Protein AF-A0A7Y7BEI2-F1 (afdb_monomer_lite)

Secondary structure (DSSP, 8-state):
-PPPPHHHHHHHTTB-HHHHHHH-HHHHHHHHHHHHHS-HHHHHHHTHHHHHHHHHHSB--SS---------------PPP---

pLDDT: mean 82.15, std 14.3, range [47.09, 94.31]

Foldseek 3Di:
DDADQPCVLCVVLQFHPVVCCVPPVVVSVVLNVVPVVDPSVVSCVVCVVVSVVRCVVGGNDPDDDDPPDPDPDDDDDDDDDDDD

Structure (mmCIF, N/CA/C/O backbone):
data_AF-A0A7Y7BEI2-F1
#
_entry.id   AF-A0A7Y7BEI2-F1
#
loop_
_atom_site.group_PDB
_atom_site.id
_atom_site.type_symbol
_atom_site.label_atom_id
_atom_site.label_alt_id
_atom_site.label_comp_id
_atom_site.label_asym_id
_atom_site.label_entity_id
_atom_site.label_seq_id
_atom_site.pdbx_PDB_ins_code
_atom_site.Cartn_x
_atom_site.Cartn_y
_atom_site.Cartn_z
_atom_site.occupancy
_atom_site.B_iso_or_equiv
_atom_site.auth_seq_id
_atom_site.auth_comp_id
_atom_site.auth_asym_id
_atom_site.auth_atom_id
_atom_site.pdbx_PDB_model_num
ATOM 1 N N . MET A 1 1 ? 6.707 -7.095 -20.056 1.00 53.09 1 MET A N 1
ATOM 2 C CA . MET A 1 1 ? 5.761 -7.612 -19.047 1.00 53.09 1 MET A CA 1
ATOM 3 C C . MET A 1 1 ? 4.926 -6.438 -18.593 1.00 53.09 1 MET A C 1
ATOM 5 O O . MET A 1 1 ? 5.509 -5.452 -18.166 1.00 53.09 1 MET A O 1
ATOM 9 N N . GLU A 1 2 ? 3.609 -6.500 -18.741 1.00 74.62 2 GLU A N 1
ATOM 10 C CA . GLU A 1 2 ? 2.729 -5.478 -18.172 1.00 74.62 2 GLU A CA 1
ATOM 11 C C . GLU A 1 2 ? 2.655 -5.701 -16.660 1.00 74.62 2 GLU A C 1
ATOM 13 O O . GLU A 1 2 ? 2.341 -6.799 -16.192 1.00 74.62 2 GLU A O 1
ATOM 18 N N . HIS A 1 3 ? 3.036 -4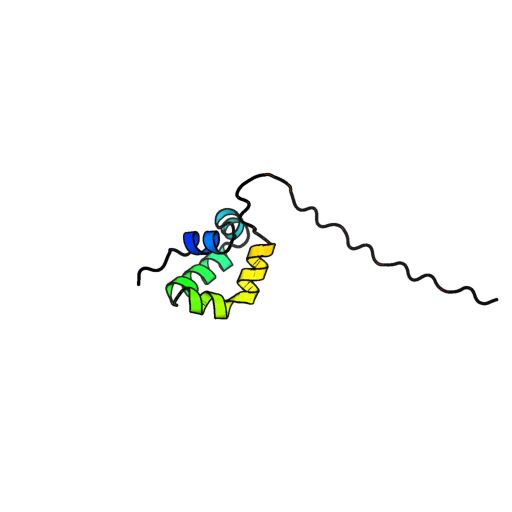.690 -15.885 1.00 75.88 3 HIS A N 1
ATOM 19 C CA . HIS A 1 3 ? 2.930 -4.736 -14.433 1.00 75.88 3 HIS A CA 1
ATOM 20 C C . HIS A 1 3 ? 1.592 -4.137 -14.004 1.00 75.88 3 HIS A C 1
ATOM 22 O O . HIS A 1 3 ? 1.176 -3.128 -14.569 1.00 75.88 3 HIS A O 1
ATOM 28 N N . PRO A 1 4 ? 0.907 -4.738 -13.015 1.00 84.25 4 PRO A N 1
ATOM 29 C CA . PRO A 1 4 ? -0.323 -4.169 -12.498 1.00 84.25 4 PRO A CA 1
ATOM 30 C C . PRO A 1 4 ? -0.024 -2.832 -11.823 1.00 84.25 4 PRO A C 1
ATOM 32 O O . PRO A 1 4 ? 0.960 -2.711 -11.091 1.00 84.25 4 PRO A O 1
ATOM 35 N N . ASP A 1 5 ? -0.915 -1.862 -12.008 1.00 90.06 5 ASP A N 1
ATOM 36 C CA . ASP A 1 5 ? -0.840 -0.573 -11.323 1.00 90.06 5 ASP A CA 1
ATOM 37 C C . ASP A 1 5 ? -0.699 -0.737 -9.806 1.00 90.06 5 ASP A C 1
ATOM 39 O O . ASP A 1 5 ? -1.264 -1.657 -9.205 1.00 90.06 5 ASP A O 1
ATOM 43 N N . PHE A 1 6 ? -0.041 0.224 -9.152 1.00 90.56 6 PHE A N 1
ATOM 44 C CA . PHE A 1 6 ? 0.186 0.200 -7.703 1.00 90.56 6 PHE A CA 1
ATOM 45 C C . PHE A 1 6 ? -1.101 -0.033 -6.889 1.00 90.56 6 PHE A C 1
ATOM 47 O O . PHE A 1 6 ? -1.113 -0.820 -5.943 1.00 90.56 6 PHE A O 1
ATOM 54 N N . LYS A 1 7 ? -2.225 0.583 -7.285 1.00 91.56 7 LYS A N 1
ATOM 55 C CA . LYS A 1 7 ? -3.531 0.389 -6.623 1.00 91.56 7 LYS A CA 1
ATOM 56 C C . LYS A 1 7 ? -4.039 -1.049 -6.752 1.00 91.56 7 LYS A C 1
ATOM 58 O O . LYS A 1 7 ? -4.585 -1.594 -5.794 1.00 91.56 7 LYS A O 1
ATOM 63 N N . THR A 1 8 ? -3.864 -1.655 -7.921 1.00 90.62 8 THR A N 1
ATOM 64 C CA . THR A 1 8 ? -4.238 -3.048 -8.190 1.00 90.62 8 THR A CA 1
ATOM 65 C C . THR A 1 8 ? -3.330 -3.995 -7.412 1.00 90.62 8 THR A C 1
ATOM 67 O O . THR A 1 8 ? -3.810 -4.922 -6.762 1.00 90.62 8 THR A O 1
ATOM 70 N N . TRP A 1 9 ? -2.029 -3.706 -7.376 1.00 92.81 9 TRP A N 1
ATOM 71 C CA . TRP A 1 9 ? -1.062 -4.452 -6.580 1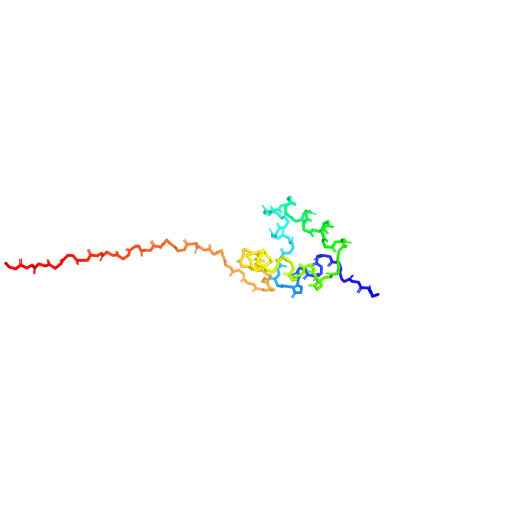.00 92.81 9 TRP A CA 1
ATOM 72 C C . TRP A 1 9 ? -1.365 -4.396 -5.071 1.00 92.81 9 TRP A C 1
ATOM 74 O O . TRP A 1 9 ? -1.300 -5.428 -4.401 1.00 92.81 9 TRP A O 1
ATOM 84 N N . LE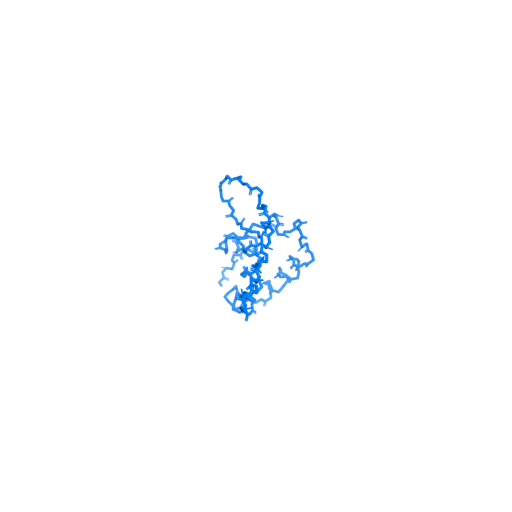U A 1 10 ? -1.779 -3.244 -4.531 1.00 92.00 10 LEU A N 1
ATOM 85 C CA . LEU A 1 10 ? -2.187 -3.121 -3.123 1.00 92.00 10 LEU A CA 1
ATOM 86 C C . LEU A 1 10 ? -3.372 -4.036 -2.786 1.00 92.00 10 LEU A C 1
ATOM 88 O O . LEU A 1 10 ? -3.320 -4.759 -1.788 1.00 92.00 10 LEU A O 1
ATOM 92 N N . LYS A 1 11 ? -4.392 -4.085 -3.654 1.00 90.56 11 LYS A N 1
ATOM 93 C CA . LYS A 1 11 ? -5.534 -4.999 -3.488 1.00 90.56 11 LYS A CA 1
ATOM 94 C C . LYS A 1 11 ? -5.095 -6.464 -3.499 1.00 90.56 11 LYS A C 1
ATOM 96 O O . LYS A 1 11 ? -5.494 -7.222 -2.619 1.00 90.56 11 LYS A O 1
ATOM 101 N N . LEU A 1 12 ? -4.192 -6.849 -4.410 1.00 90.56 12 LEU A N 1
ATOM 102 C CA . LEU A 1 12 ? -3.602 -8.199 -4.434 1.00 90.56 12 LEU A CA 1
ATOM 103 C C . LEU A 1 12 ? -2.860 -8.538 -3.130 1.00 90.56 12 LEU A C 1
ATOM 105 O O . LEU A 1 12 ? -2.827 -9.694 -2.707 1.00 90.56 12 LEU A O 1
ATOM 109 N N . LYS A 1 13 ? -2.275 -7.537 -2.459 1.00 90.38 13 LYS A N 1
ATOM 110 C CA . LYS A 1 13 ? -1.629 -7.689 -1.145 1.00 90.38 13 LYS A CA 1
ATOM 111 C C . LYS A 1 13 ? -2.587 -7.578 0.043 1.00 90.38 13 LYS A C 1
ATOM 113 O O . LYS A 1 13 ? -2.119 -7.608 1.183 1.00 90.38 13 LYS A O 1
ATOM 118 N N . LYS A 1 14 ? -3.902 -7.542 -0.199 1.00 90.69 14 LYS A N 1
ATOM 119 C CA . LYS A 1 14 ? -4.952 -7.373 0.817 1.00 90.69 14 LYS A CA 1
ATOM 120 C C . LYS A 1 14 ? -4.811 -6.064 1.600 1.00 90.69 14 LYS A C 1
ATOM 122 O O . LYS A 1 14 ? -5.047 -6.037 2.806 1.00 90.69 14 LYS A O 1
ATOM 127 N N . ILE A 1 15 ? -4.394 -4.997 0.923 1.00 91.88 15 ILE A N 1
ATOM 128 C CA . ILE A 1 15 ? -4.279 -3.646 1.481 1.00 91.88 15 ILE A CA 1
ATOM 129 C C . ILE A 1 15 ? -5.342 -2.762 0.837 1.00 91.88 15 ILE A C 1
ATOM 131 O O . ILE A 1 15 ? -5.466 -2.757 -0.389 1.00 91.88 15 ILE A O 1
ATOM 135 N N . ASP A 1 16 ? -6.084 -2.000 1.642 1.00 91.69 16 ASP A N 1
ATOM 136 C CA . ASP A 1 16 ? -7.038 -1.025 1.114 1.00 91.69 16 ASP A CA 1
ATOM 137 C C . ASP A 1 16 ? -6.337 0.262 0.646 1.00 91.69 16 ASP A C 1
ATOM 139 O O . ASP A 1 16 ? -5.845 1.030 1.481 1.00 91.69 16 ASP A O 1
ATOM 143 N N . PRO A 1 17 ? -6.304 0.551 -0.673 1.00 90.69 17 PRO A N 1
ATOM 144 C CA . PRO A 1 17 ? -5.675 1.762 -1.183 1.00 90.69 17 PRO A CA 1
ATOM 145 C C . PRO A 1 17 ? -6.366 3.043 -0.707 1.00 90.69 17 PRO A C 1
ATOM 147 O O . PRO A 1 17 ? -5.689 4.064 -0.602 1.00 90.69 17 PRO A O 1
ATOM 150 N N . LYS A 1 18 ? -7.678 3.024 -0.420 1.00 90.06 18 LYS A N 1
ATOM 151 C CA . LYS A 1 18 ? -8.402 4.224 0.033 1.00 90.06 18 LYS A CA 1
ATOM 152 C C . LYS A 1 18 ? -8.005 4.580 1.462 1.00 90.06 18 LYS A C 1
ATOM 154 O O . LYS A 1 18 ? -7.548 5.696 1.707 1.00 90.06 18 LYS A O 1
ATOM 159 N N . SER A 1 19 ? -8.111 3.616 2.377 1.00 88.75 19 SER A N 1
ATOM 160 C CA . SER A 1 19 ? -7.713 3.793 3.778 1.00 88.75 19 SER A CA 1
ATOM 161 C C . SER A 1 19 ? -6.223 4.112 3.920 1.00 88.75 19 SER A C 1
ATOM 163 O O . SER A 1 19 ? -5.859 4.983 4.709 1.00 88.75 19 SER A O 1
ATOM 165 N N . PHE A 1 20 ? -5.362 3.466 3.124 1.00 90.75 20 PHE A N 1
ATOM 166 C CA . PHE A 1 20 ? -3.925 3.741 3.151 1.00 90.75 20 PHE A CA 1
ATOM 167 C C . PHE A 1 20 ? -3.594 5.160 2.654 1.00 90.75 20 PHE A C 1
ATOM 169 O O . PHE A 1 20 ? -2.881 5.889 3.342 1.00 90.75 20 PHE A O 1
ATOM 176 N N . ALA A 1 21 ? -4.154 5.591 1.516 1.00 90.38 21 ALA A N 1
ATOM 177 C CA . ALA A 1 21 ? -3.921 6.939 0.987 1.00 90.38 21 ALA A CA 1
ATOM 178 C C . ALA A 1 21 ? -4.495 8.044 1.892 1.00 90.38 21 ALA A C 1
ATOM 180 O O . ALA A 1 21 ? -3.886 9.103 2.020 1.00 90.38 21 ALA A O 1
ATOM 181 N N . SER A 1 22 ? -5.641 7.800 2.540 1.00 88.94 22 SER A N 1
ATOM 182 C CA . SER A 1 22 ? -6.267 8.780 3.435 1.00 88.94 22 SER A CA 1
ATOM 183 C C . SER A 1 22 ? -5.515 8.960 4.754 1.00 88.94 22 SER A C 1
ATOM 185 O O . SER A 1 22 ? -5.573 10.043 5.329 1.00 88.94 22 SER A O 1
ATOM 187 N N . ALA A 1 23 ? -4.863 7.913 5.265 1.00 90.31 23 ALA A N 1
ATOM 188 C CA . ALA A 1 23 ? -4.168 7.971 6.547 1.00 90.31 23 ALA A CA 1
ATOM 189 C C . ALA A 1 23 ? -2.688 8.365 6.411 1.00 90.31 23 ALA A C 1
ATOM 191 O O . ALA A 1 23 ? -2.180 9.106 7.247 1.00 90.31 23 ALA A O 1
ATOM 192 N N . GLU A 1 24 ? -1.994 7.878 5.377 1.00 91.25 24 GLU A N 1
ATOM 193 C CA . GLU A 1 24 ? -0.555 8.102 5.164 1.00 91.25 24 GLU A CA 1
ATOM 194 C C . GLU A 1 24 ? -0.278 8.478 3.684 1.00 91.25 24 GLU A C 1
ATOM 196 O O . GLU A 1 24 ? 0.407 7.755 2.959 1.00 91.25 24 GLU A O 1
ATOM 201 N N . MET A 1 25 ? -0.806 9.622 3.219 1.00 91.56 25 MET A N 1
ATOM 202 C CA . MET A 1 25 ? -0.682 10.104 1.824 1.00 91.56 25 MET A CA 1
ATOM 203 C C . MET A 1 25 ? 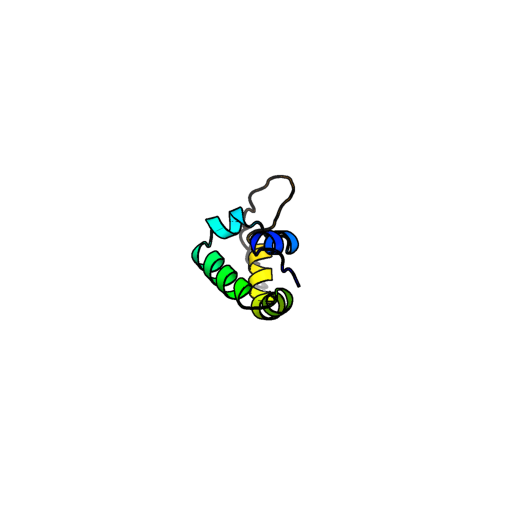0.775 10.231 1.347 1.00 91.56 25 MET A C 1
ATOM 205 O O . MET A 1 25 ? 1.107 9.814 0.238 1.00 91.56 25 MET A O 1
ATOM 209 N N . GLU A 1 26 ? 1.654 10.799 2.175 1.00 92.06 26 GLU A N 1
ATOM 210 C CA . GLU A 1 26 ? 3.070 10.994 1.836 1.00 92.06 26 GLU A CA 1
ATOM 211 C C . GLU A 1 26 ? 3.755 9.651 1.552 1.00 92.06 26 GLU A C 1
ATOM 213 O O . GLU A 1 26 ? 4.380 9.456 0.508 1.00 92.06 26 GLU A O 1
ATOM 218 N N . ARG A 1 27 ? 3.519 8.673 2.431 1.00 91.25 27 ARG A N 1
ATOM 219 C CA . ARG A 1 27 ? 4.058 7.319 2.301 1.00 91.25 27 ARG A CA 1
ATOM 220 C C . ARG A 1 27 ? 3.447 6.566 1.125 1.00 91.25 27 ARG A C 1
ATOM 222 O O . ARG A 1 27 ? 4.139 5.792 0.467 1.00 91.25 27 ARG A O 1
ATOM 229 N N . PHE A 1 28 ? 2.167 6.794 0.832 1.00 92.88 28 PHE A N 1
ATOM 230 C CA . PHE A 1 28 ? 1.519 6.261 -0.364 1.00 92.88 28 PHE A CA 1
ATOM 231 C C . PHE A 1 28 ? 2.215 6.754 -1.640 1.00 92.88 28 PHE A C 1
ATOM 233 O O . PHE A 1 28 ? 2.516 5.947 -2.520 1.00 92.88 28 PHE A O 1
ATOM 240 N N . MET A 1 29 ? 2.504 8.056 -1.733 1.00 93.25 29 MET A N 1
ATOM 241 C CA . MET A 1 29 ? 3.179 8.649 -2.893 1.00 93.25 29 MET A CA 1
ATOM 242 C C . MET A 1 29 ? 4.625 8.170 -3.030 1.00 93.25 29 MET A C 1
ATOM 244 O O . MET A 1 29 ? 5.052 7.838 -4.137 1.00 93.25 29 MET A O 1
ATOM 248 N N . GLU A 1 30 ? 5.364 8.083 -1.924 1.00 94.00 30 GLU A N 1
ATOM 249 C CA . GLU A 1 30 ? 6.736 7.570 -1.924 1.00 94.00 30 GLU A CA 1
ATOM 250 C C . GLU A 1 30 ? 6.785 6.110 -2.392 1.00 94.00 30 GLU A C 1
ATOM 252 O O . GLU A 1 30 ? 7.538 5.766 -3.307 1.00 94.00 30 GLU A O 1
ATOM 257 N N . LEU A 1 31 ? 5.936 5.251 -1.818 1.00 92.31 31 LEU A N 1
ATOM 258 C CA . LEU A 1 31 ? 5.861 3.845 -2.208 1.00 92.31 31 LEU A CA 1
ATOM 259 C C . LEU A 1 31 ? 5.399 3.680 -3.652 1.00 92.31 31 LEU A C 1
ATOM 261 O O . LEU A 1 31 ? 5.945 2.826 -4.343 1.00 92.31 31 LEU A O 1
ATOM 265 N N . LYS A 1 32 ? 4.457 4.503 -4.127 1.00 93.81 32 LYS A N 1
ATOM 266 C CA . LYS A 1 32 ? 4.046 4.507 -5.534 1.00 93.81 32 LYS A CA 1
ATOM 267 C C . LYS A 1 32 ? 5.222 4.862 -6.445 1.00 93.81 32 LYS A C 1
ATOM 269 O O . LYS A 1 32 ? 5.487 4.139 -7.395 1.00 93.81 32 LYS A O 1
ATOM 274 N N . LYS A 1 33 ? 5.955 5.936 -6.139 1.00 93.38 33 LYS A N 1
ATOM 275 C CA . LYS A 1 33 ? 7.120 6.362 -6.929 1.00 93.38 33 LYS A CA 1
ATOM 276 C C . LYS A 1 33 ? 8.191 5.272 -6.985 1.00 93.38 33 LYS A C 1
ATOM 278 O O . LYS A 1 33 ? 8.754 5.032 -8.045 1.00 93.38 33 LYS A O 1
ATOM 283 N N . LEU A 1 34 ? 8.455 4.608 -5.860 1.00 92.06 34 LEU A N 1
ATOM 284 C CA . LEU A 1 34 ? 9.390 3.485 -5.803 1.00 92.06 34 LEU A CA 1
ATOM 285 C C . LEU A 1 34 ? 8.871 2.270 -6.580 1.00 92.06 34 LEU A C 1
ATOM 287 O O . LEU A 1 34 ? 9.637 1.641 -7.298 1.00 92.06 34 LEU A O 1
ATOM 291 N N . PHE A 1 35 ? 7.582 1.950 -6.465 1.00 92.94 35 PHE A N 1
ATOM 292 C CA . PHE A 1 35 ? 6.954 0.856 -7.204 1.00 92.94 35 PHE A CA 1
ATOM 293 C C . PHE A 1 35 ? 7.039 1.069 -8.719 1.00 92.94 35 PHE A C 1
ATOM 295 O O . PHE A 1 35 ? 7.321 0.126 -9.444 1.00 92.94 35 PHE A O 1
ATOM 302 N N . ASP A 1 36 ? 6.877 2.309 -9.185 1.00 90.44 36 ASP A N 1
ATOM 303 C CA . ASP A 1 36 ? 6.970 2.659 -10.607 1.00 90.44 36 ASP A CA 1
ATOM 304 C C . ASP A 1 36 ? 8.416 2.531 -11.154 1.00 90.44 36 ASP A C 1
ATOM 306 O O . ASP A 1 36 ? 8.620 2.451 -12.363 1.00 90.44 36 ASP A O 1
ATOM 310 N N . GLN A 1 37 ? 9.434 2.488 -10.282 1.00 91.19 37 GLN A N 1
ATOM 311 C CA . GLN A 1 37 ? 10.852 2.384 -10.663 1.00 91.19 37 GLN A CA 1
ATOM 312 C C . GLN A 1 37 ? 11.389 0.948 -10.708 1.00 91.19 37 GLN A C 1
ATOM 314 O O . GLN A 1 37 ? 12.436 0.709 -11.310 1.00 91.19 37 GLN A O 1
ATOM 319 N N . VAL A 1 38 ? 10.728 -0.009 -10.048 1.00 91.00 38 VAL A N 1
ATOM 320 C CA . VAL A 1 38 ? 11.230 -1.384 -9.913 1.00 91.00 38 VAL A CA 1
ATOM 321 C C . VAL A 1 38 ? 10.142 -2.421 -10.164 1.00 91.00 38 VAL A C 1
ATOM 323 O O . VAL A 1 38 ? 8.955 -2.179 -9.995 1.00 91.00 38 VAL A O 1
ATOM 326 N N . HIS A 1 39 ? 10.549 -3.641 -10.513 1.00 90.31 39 HIS A N 1
ATOM 327 C CA . HIS A 1 39 ? 9.608 -4.742 -10.704 1.00 90.31 39 HIS A CA 1
ATOM 328 C C . HIS A 1 39 ? 8.787 -5.021 -9.419 1.00 90.31 39 HIS A C 1
ATOM 330 O O . HIS A 1 39 ? 9.376 -5.061 -8.329 1.00 90.31 39 HIS A O 1
ATOM 336 N N . PRO A 1 40 ? 7.474 -5.333 -9.507 1.00 91.50 40 PRO A N 1
ATOM 337 C CA . PRO A 1 40 ? 6.611 -5.555 -8.338 1.00 91.50 40 PRO A CA 1
ATOM 338 C C . PRO A 1 40 ? 7.146 -6.590 -7.339 1.00 91.50 40 PRO A C 1
ATOM 340 O O . PRO A 1 40 ? 7.018 -6.428 -6.123 1.00 91.50 40 PRO A O 1
ATOM 343 N N . ASN A 1 41 ? 7.774 -7.659 -7.835 1.00 90.94 41 ASN A N 1
ATOM 344 C CA . ASN A 1 41 ? 8.388 -8.688 -6.985 1.00 90.94 41 ASN A CA 1
ATOM 345 C C . ASN A 1 41 ? 9.597 -8.148 -6.211 1.00 90.94 41 ASN A C 1
ATOM 347 O O . ASN A 1 41 ? 9.692 -8.371 -5.005 1.00 90.94 41 ASN A O 1
ATOM 351 N N . SER A 1 42 ? 10.475 -7.393 -6.876 1.00 92.19 42 SER A N 1
ATOM 352 C CA . SER A 1 42 ? 11.643 -6.767 -6.250 1.00 92.19 42 SER A CA 1
ATOM 353 C C . SER A 1 42 ? 11.218 -5.734 -5.211 1.00 92.19 42 SER A C 1
ATOM 355 O O . SER A 1 42 ? 11.723 -5.749 -4.090 1.00 92.19 42 SER A O 1
ATOM 357 N N . PHE A 1 43 ? 10.219 -4.907 -5.535 1.00 93.75 43 PHE A N 1
ATOM 358 C CA . PHE A 1 43 ? 9.614 -3.975 -4.585 1.00 93.75 43 PHE A CA 1
ATOM 359 C C . PHE A 1 43 ? 9.070 -4.695 -3.348 1.00 93.75 43 PHE A C 1
ATOM 361 O O . PHE A 1 43 ? 9.361 -4.312 -2.213 1.00 93.75 43 PHE A O 1
ATOM 368 N N . THR A 1 44 ? 8.314 -5.778 -3.565 1.00 92.62 44 THR A N 1
ATOM 369 C CA . THR A 1 44 ? 7.731 -6.571 -2.475 1.00 92.62 44 THR A CA 1
ATOM 370 C C . THR A 1 44 ? 8.817 -7.137 -1.567 1.00 92.62 44 THR A C 1
ATOM 372 O O . THR A 1 44 ? 8.663 -7.085 -0.352 1.00 92.62 44 THR A O 1
ATOM 375 N N . ALA A 1 45 ? 9.911 -7.651 -2.134 1.00 93.19 45 ALA A N 1
ATOM 376 C CA . ALA A 1 45 ? 11.024 -8.195 -1.361 1.00 93.19 45 ALA A CA 1
ATOM 377 C C . ALA A 1 45 ? 11.730 -7.108 -0.535 1.00 93.19 45 ALA A C 1
ATOM 379 O O . ALA A 1 45 ? 11.936 -7.283 0.664 1.00 93.19 45 ALA A O 1
ATOM 380 N N . GLN A 1 46 ? 12.030 -5.956 -1.144 1.00 94.31 46 GLN A N 1
ATOM 381 C CA . GLN A 1 46 ? 12.717 -4.845 -0.475 1.00 94.31 46 GLN A CA 1
ATOM 382 C C . GLN A 1 46 ? 11.878 -4.204 0.636 1.00 94.31 46 GLN A C 1
ATOM 384 O O . GLN A 1 46 ? 12.417 -3.753 1.647 1.00 94.31 46 GLN A O 1
ATOM 389 N N . LYS A 1 47 ? 10.555 -4.131 0.454 1.00 93.56 47 LYS A N 1
ATOM 390 C CA . LYS A 1 47 ? 9.637 -3.430 1.366 1.00 93.56 47 LYS A CA 1
ATOM 391 C C . LYS A 1 47 ? 8.724 -4.380 2.141 1.00 93.56 47 LYS A C 1
ATOM 393 O O . LYS A 1 47 ? 7.740 -3.928 2.721 1.00 93.56 47 LYS A O 1
ATOM 398 N N . LEU A 1 48 ? 9.048 -5.673 2.206 1.00 93.31 48 LEU A N 1
ATOM 399 C CA . LEU A 1 48 ? 8.185 -6.715 2.779 1.00 93.31 48 LEU A CA 1
ATOM 400 C C . LEU A 1 48 ? 7.694 -6.384 4.194 1.00 93.31 48 LEU A C 1
ATOM 402 O O . LEU A 1 48 ? 6.509 -6.530 4.490 1.00 93.31 48 LEU A O 1
ATOM 406 N N . PHE A 1 49 ? 8.593 -5.913 5.062 1.00 93.06 49 PHE A N 1
ATOM 407 C CA . PHE A 1 49 ? 8.258 -5.545 6.440 1.00 93.06 49 PHE A CA 1
ATOM 408 C C . PHE A 1 49 ? 7.263 -4.381 6.496 1.00 93.06 49 PHE A C 1
ATOM 410 O O . PHE A 1 49 ? 6.236 -4.486 7.162 1.00 93.06 49 PHE A O 1
ATOM 417 N N . ILE A 1 50 ? 7.506 -3.330 5.709 1.00 92.44 50 ILE A N 1
ATOM 418 C CA . ILE A 1 50 ? 6.628 -2.157 5.605 1.00 92.44 50 ILE A CA 1
ATOM 419 C C . ILE A 1 50 ? 5.257 -2.560 5.054 1.00 92.44 50 ILE A C 1
ATOM 421 O O . ILE A 1 50 ? 4.225 -2.185 5.604 1.00 92.44 50 ILE A O 1
ATOM 425 N N . ILE A 1 51 ? 5.230 -3.376 4.000 1.00 92.44 51 ILE A N 1
ATOM 426 C CA . ILE A 1 51 ? 3.993 -3.869 3.384 1.00 92.44 51 ILE A CA 1
ATOM 427 C C . ILE A 1 51 ? 3.185 -4.689 4.395 1.00 92.44 51 ILE A C 1
ATOM 429 O O . ILE A 1 51 ? 1.969 -4.535 4.483 1.00 92.44 51 ILE A O 1
ATOM 433 N N . ASN A 1 52 ? 3.845 -5.530 5.194 1.00 91.69 52 ASN A N 1
ATOM 434 C CA . ASN A 1 52 ? 3.184 -6.317 6.232 1.00 91.69 52 ASN A CA 1
ATOM 435 C C . ASN A 1 52 ? 2.603 -5.447 7.357 1.00 91.69 52 ASN A C 1
ATOM 437 O O . ASN A 1 52 ? 1.516 -5.755 7.848 1.00 91.69 52 ASN A O 1
ATOM 441 N N . GLU A 1 53 ? 3.283 -4.371 7.757 1.00 91.56 53 GLU A N 1
ATOM 442 C CA . GLU A 1 53 ? 2.738 -3.391 8.705 1.00 9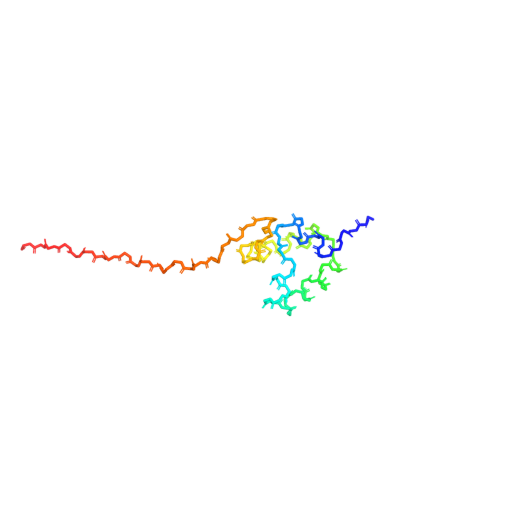1.56 53 GLU A CA 1
ATOM 443 C C . GLU A 1 53 ? 1.506 -2.686 8.137 1.00 91.56 53 GLU A C 1
ATOM 445 O O . GLU A 1 53 ? 0.465 -2.642 8.793 1.00 91.56 53 GLU A O 1
ATOM 450 N N . ILE A 1 54 ? 1.600 -2.192 6.899 1.00 91.00 54 ILE A N 1
ATOM 451 C CA . ILE A 1 54 ? 0.499 -1.524 6.197 1.00 91.00 54 ILE A CA 1
ATOM 452 C C . ILE A 1 54 ? -0.689 -2.480 6.060 1.00 91.00 54 ILE A C 1
ATOM 454 O O . ILE A 1 54 ? -1.812 -2.088 6.350 1.00 91.00 54 ILE A O 1
ATOM 458 N N . ARG A 1 55 ? -0.459 -3.755 5.730 1.00 89.50 55 ARG A N 1
ATOM 459 C CA . ARG A 1 55 ? -1.514 -4.780 5.646 1.00 89.50 55 ARG A CA 1
ATOM 460 C C . ARG A 1 55 ? -2.228 -5.023 6.973 1.00 89.50 55 ARG A C 1
ATOM 462 O O . ARG A 1 55 ? -3.422 -5.295 6.978 1.00 89.50 55 ARG A O 1
ATOM 469 N N . ARG A 1 56 ? -1.517 -4.941 8.102 1.00 89.25 56 ARG A N 1
ATOM 470 C CA . ARG A 1 56 ? -2.125 -5.058 9.440 1.00 89.25 56 ARG A CA 1
ATOM 471 C C . ARG A 1 56 ? -2.891 -3.795 9.837 1.00 89.25 56 ARG A C 1
ATOM 473 O O . ARG A 1 56 ? -3.878 -3.903 10.556 1.00 89.25 56 ARG A O 1
ATOM 480 N N . LYS A 1 57 ? -2.431 -2.618 9.399 1.00 88.94 57 LYS A N 1
ATOM 481 C CA . LYS A 1 57 ? -3.070 -1.322 9.678 1.00 88.94 57 LYS A CA 1
ATOM 482 C C . LYS A 1 57 ? -4.300 -1.057 8.802 1.00 88.94 57 LYS A C 1
ATOM 484 O O . LYS A 1 57 ? -5.287 -0.533 9.304 1.00 88.94 57 LYS A O 1
ATOM 489 N N . TYR A 1 58 ? -4.227 -1.411 7.520 1.00 89.75 58 TYR A N 1
ATOM 490 C CA . TYR A 1 58 ? -5.215 -1.099 6.483 1.00 89.75 58 TYR A CA 1
ATOM 491 C C . TYR A 1 58 ? -5.606 -2.366 5.704 1.00 89.75 58 TYR A C 1
ATOM 493 O O . TYR A 1 58 ? -5.295 -2.485 4.513 1.00 89.75 58 TYR A O 1
ATOM 501 N N . PRO A 1 59 ? -6.230 -3.355 6.364 1.00 87.69 59 PRO A N 1
ATOM 502 C CA . PRO A 1 59 ? -6.676 -4.566 5.692 1.00 87.69 59 PRO A CA 1
ATOM 503 C C . PRO A 1 59 ? -7.730 -4.238 4.624 1.00 87.69 59 PRO A C 1
ATOM 505 O O . PRO A 1 59 ? -8.653 -3.464 4.866 1.00 87.69 59 PRO A O 1
ATOM 508 N N . PHE A 1 60 ? -7.614 -4.852 3.445 1.00 84.19 60 PHE A N 1
ATOM 509 C CA . PHE A 1 60 ? -8.683 -4.841 2.444 1.00 84.19 60 PHE A CA 1
ATOM 510 C C . PHE A 1 60 ? -9.781 -5.806 2.905 1.00 84.19 60 PHE A C 1
ATOM 512 O O . PHE A 1 60 ? -9.698 -7.012 2.671 1.00 84.19 60 PHE A O 1
ATOM 519 N N . GLN A 1 61 ? -10.754 -5.289 3.653 1.00 73.75 61 GLN A N 1
ATOM 520 C CA . GLN A 1 61 ? -11.967 -6.021 4.008 1.00 73.75 61 GLN A CA 1
ATOM 521 C C . GLN A 1 61 ? -12.947 -5.900 2.851 1.00 73.75 61 GLN A C 1
ATOM 523 O O . GLN A 1 61 ? -13.486 -4.826 2.604 1.00 73.75 61 GLN A O 1
ATOM 528 N N . GLU A 1 62 ? -13.148 -7.002 2.133 1.00 63.31 62 GLU A N 1
ATOM 529 C CA . GLU A 1 62 ? -14.135 -7.042 1.056 1.00 63.31 62 GLU A CA 1
ATOM 530 C C . GLU A 1 62 ? -15.571 -7.025 1.591 1.00 63.31 62 GLU A C 1
ATOM 532 O O . GLU A 1 62 ? -16.460 -6.638 0.852 1.00 63.31 62 GLU A O 1
ATOM 537 N N . GLU A 1 63 ? -15.817 -7.293 2.880 1.00 55.03 63 GLU A N 1
ATOM 538 C CA . GLU A 1 63 ? -17.129 -7.029 3.473 1.00 55.03 63 GLU A CA 1
ATOM 539 C C . GLU A 1 63 ? -17.105 -7.051 5.016 1.00 55.03 63 GLU A C 1
ATOM 541 O O . GLU A 1 63 ? -16.462 -7.898 5.637 1.00 55.03 63 GLU A O 1
ATOM 546 N N . LEU A 1 64 ? -17.862 -6.110 5.598 1.00 47.25 64 LEU A N 1
ATOM 547 C CA . LEU A 1 64 ? -18.367 -6.023 6.979 1.00 47.25 64 LEU A CA 1
ATOM 548 C C . LEU A 1 64 ? -17.424 -5.496 8.087 1.00 47.25 64 LEU A C 1
ATOM 550 O O . LEU A 1 64 ? -16.645 -6.205 8.721 1.00 47.25 64 LEU A O 1
ATOM 554 N N . GLU A 1 65 ? -17.581 -4.191 8.328 1.00 56.31 65 GLU A N 1
ATOM 555 C CA . GLU A 1 65 ? -17.729 -3.525 9.631 1.00 56.31 65 GLU A CA 1
ATOM 556 C C . GLU A 1 65 ? -17.128 -4.215 10.872 1.00 56.31 65 GLU A C 1
ATOM 558 O O . GLU A 1 65 ? -17.657 -5.205 11.380 1.00 56.31 65 GLU A O 1
ATOM 563 N N . LYS A 1 66 ? -16.097 -3.583 11.454 1.00 47.09 66 LYS A N 1
ATOM 564 C CA . LYS A 1 66 ? -16.067 -3.172 12.876 1.00 47.09 66 LYS A CA 1
ATOM 565 C C . LYS A 1 66 ? -14.801 -2.353 13.179 1.00 47.09 66 LYS A C 1
ATOM 567 O O . LYS A 1 66 ? -13.707 -2.764 12.791 1.00 47.09 66 LYS A O 1
ATOM 572 N N . PRO A 1 67 ? -14.910 -1.222 13.901 1.00 49.84 67 PRO A N 1
ATOM 573 C CA . PRO A 1 67 ? -13.755 -0.434 14.317 1.00 49.84 67 PRO A CA 1
ATOM 574 C C . PRO A 1 67 ? -12.900 -1.252 15.293 1.00 49.84 67 PRO A C 1
ATOM 576 O O . PRO A 1 67 ? -13.382 -1.705 16.333 1.00 49.84 67 PRO A O 1
ATOM 579 N N . VAL A 1 68 ? -11.621 -1.452 14.964 1.00 53.66 68 VAL A N 1
ATOM 580 C CA . VAL A 1 68 ? -10.666 -2.150 15.835 1.00 53.66 68 VAL A CA 1
ATOM 581 C C . VAL A 1 68 ? -10.398 -1.281 17.063 1.00 53.66 68 VAL A C 1
ATOM 583 O O . VAL A 1 68 ? -9.519 -0.418 17.067 1.00 53.66 68 VAL A O 1
ATOM 586 N N . GLN A 1 69 ? -11.160 -1.516 18.131 1.00 56.06 69 GLN A N 1
ATOM 587 C CA . GLN A 1 69 ? -10.813 -1.038 19.461 1.00 56.06 69 GLN A CA 1
ATOM 588 C C . GLN A 1 69 ? -9.471 -1.658 19.863 1.00 56.06 69 GLN A C 1
ATOM 590 O O . GLN A 1 69 ? -9.350 -2.875 20.028 1.00 56.06 69 GLN A O 1
ATOM 595 N N . ARG A 1 70 ? -8.445 -0.818 20.027 1.00 57.25 70 ARG A N 1
ATOM 596 C CA . ARG A 1 70 ? -7.189 -1.222 20.663 1.00 57.25 70 ARG A CA 1
ATOM 597 C C . ARG A 1 70 ? -7.509 -1.580 22.115 1.00 57.25 70 ARG A C 1
ATOM 599 O O . ARG A 1 70 ? -7.715 -0.689 22.933 1.00 57.25 70 ARG A O 1
ATOM 606 N N . LYS A 1 71 ? -7.590 -2.875 22.433 1.00 53.06 71 LYS A N 1
ATOM 607 C CA . LYS A 1 71 ? -7.766 -3.333 23.818 1.00 53.06 71 LYS A CA 1
ATOM 608 C C . LYS A 1 71 ? -6.584 -2.821 24.657 1.00 53.06 71 LYS A C 1
ATOM 610 O O . LYS A 1 71 ? -5.440 -3.011 24.232 1.00 53.06 71 LYS A O 1
ATOM 615 N N . PRO A 1 72 ? -6.816 -2.181 25.816 1.00 54.59 72 PRO A N 1
ATOM 616 C CA . PRO A 1 72 ? -5.730 -1.755 26.684 1.00 54.59 72 PRO A CA 1
ATOM 617 C C . PRO A 1 72 ? -4.982 -2.989 27.194 1.00 54.59 72 PRO A C 1
ATOM 619 O O . PRO A 1 72 ? -5.581 -3.957 27.662 1.00 54.59 72 PRO A O 1
ATOM 622 N N . MET A 1 73 ? -3.657 -2.958 27.066 1.00 58.47 73 MET A N 1
ATOM 623 C CA . MET A 1 73 ? -2.763 -4.002 27.551 1.00 58.47 73 MET A CA 1
ATOM 624 C C . MET A 1 73 ? -2.858 -4.057 29.080 1.00 58.47 73 MET A C 1
ATOM 626 O O . MET A 1 73 ? -2.327 -3.188 29.773 1.00 58.47 73 MET A O 1
ATOM 630 N N . VAL A 1 74 ? -3.571 -5.051 29.615 1.00 63.72 74 VAL A N 1
ATOM 631 C CA . VAL A 1 74 ? -3.641 -5.273 31.062 1.00 63.72 74 VAL A CA 1
ATOM 632 C C . VAL A 1 74 ? -2.269 -5.770 31.511 1.00 63.72 74 VAL A C 1
ATOM 634 O O . VAL A 1 74 ? -1.863 -6.883 31.185 1.00 63.72 74 VAL A O 1
ATOM 637 N N . LYS A 1 75 ? -1.522 -4.920 32.221 1.00 68.62 75 LYS A N 1
ATOM 638 C CA . LYS A 1 75 ? -0.247 -5.301 32.840 1.00 68.62 75 LYS A CA 1
ATOM 639 C C . LYS A 1 75 ? -0.528 -6.381 33.898 1.00 68.62 75 LYS A C 1
ATOM 641 O O . LYS A 1 75 ? -1.391 -6.148 34.748 1.00 68.62 75 LYS A O 1
ATOM 646 N N . PRO A 1 76 ? 0.164 -7.535 33.894 1.00 72.31 76 PRO A N 1
ATOM 647 C CA . PRO A 1 76 ? -0.037 -8.548 34.921 1.00 72.31 76 PRO A CA 1
ATOM 648 C C . PRO A 1 76 ? 0.414 -7.997 36.278 1.00 72.31 76 PRO A C 1
ATOM 650 O O . PRO A 1 76 ? 1.502 -7.431 36.410 1.00 72.31 76 PRO A O 1
ATOM 653 N N . LYS A 1 77 ? -0.439 -8.130 37.297 1.00 67.50 77 LYS A N 1
ATOM 654 C CA . LYS A 1 77 ? -0.124 -7.703 38.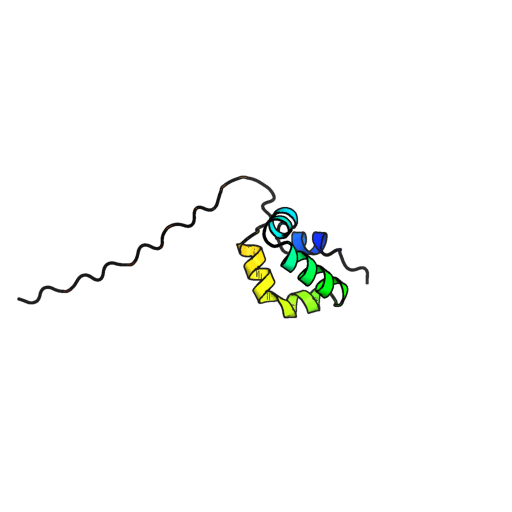661 1.00 67.50 77 LYS A CA 1
ATOM 655 C C . LYS A 1 77 ? 0.731 -8.781 39.323 1.00 67.50 77 LYS A C 1
ATOM 657 O O . LYS A 1 77 ? 0.239 -9.861 39.628 1.00 67.50 77 LYS A O 1
ATOM 662 N N . ILE A 1 78 ? 2.014 -8.486 39.523 1.00 72.88 78 ILE A N 1
ATOM 663 C CA . ILE A 1 78 ? 2.944 -9.346 40.264 1.00 72.88 78 ILE A CA 1
ATOM 664 C C . ILE A 1 78 ? 2.482 -9.377 41.725 1.00 72.88 78 ILE A C 1
ATOM 666 O O . ILE A 1 78 ? 2.538 -8.362 42.423 1.00 72.88 78 ILE A O 1
ATOM 670 N N . VAL A 1 79 ? 1.983 -10.525 42.179 1.00 72.31 79 VAL A N 1
ATOM 671 C CA . VAL A 1 79 ? 1.634 -10.743 43.586 1.00 72.31 79 VAL A CA 1
ATOM 672 C C . VAL A 1 79 ? 2.923 -11.081 44.334 1.00 72.31 79 VAL A C 1
ATOM 674 O O . VAL A 1 79 ? 3.625 -12.017 43.962 1.00 72.31 79 VAL A O 1
ATOM 677 N N . LYS A 1 80 ? 3.263 -10.304 45.369 1.00 74.31 80 LYS A N 1
ATOM 678 C CA . LYS A 1 80 ? 4.398 -10.616 46.250 1.00 74.31 80 LYS A CA 1
ATOM 679 C C . LYS A 1 80 ? 4.012 -11.785 47.170 1.00 74.31 80 LYS A C 1
ATOM 681 O O . LYS A 1 80 ? 2.917 -11.732 47.736 1.00 74.31 80 LYS A O 1
ATOM 686 N N . PRO A 1 81 ? 4.865 -12.806 47.358 1.00 76.12 81 PRO A N 1
ATOM 687 C CA . PRO A 1 81 ? 4.592 -13.863 48.323 1.00 76.12 81 PRO A CA 1
ATOM 688 C C . PRO A 1 81 ? 4.655 -13.296 49.748 1.00 76.12 81 PRO A C 1
ATOM 690 O O . PRO A 1 81 ? 5.565 -12.537 50.080 1.00 76.12 81 PRO A O 1
ATOM 693 N N . LYS A 1 82 ? 3.680 -13.653 50.592 1.00 63.19 82 LYS A N 1
ATOM 694 C CA . LYS A 1 82 ? 3.788 -13.468 52.043 1.00 63.19 82 LYS A CA 1
ATOM 695 C C . LYS A 1 82 ? 4.664 -14.597 52.577 1.00 63.19 82 LYS A C 1
ATOM 697 O O . LYS A 1 82 ? 4.252 -15.750 52.502 1.00 63.19 82 LYS A O 1
ATOM 702 N N . THR A 1 83 ? 5.844 -14.267 53.090 1.00 74.50 83 THR A N 1
ATOM 703 C CA . THR A 1 83 ? 6.574 -15.167 53.988 1.00 74.50 83 THR A CA 1
ATOM 704 C C . THR A 1 83 ? 6.271 -14.729 55.420 1.00 74.50 83 THR A C 1
ATOM 706 O O . THR A 1 83 ? 6.226 -13.524 55.676 1.00 74.50 83 THR A O 1
ATOM 709 N N . ASN A 1 84 ? 5.950 -15.705 56.276 1.00 67.50 84 ASN A N 1
ATOM 710 C CA . ASN A 1 84 ? 5.721 -15.540 57.718 1.00 67.50 84 ASN A CA 1
ATOM 711 C C . ASN A 1 84 ? 6.977 -15.052 58.439 1.00 67.50 84 ASN A C 1
ATOM 713 O O . ASN A 1 84 ? 8.082 -15.411 57.969 1.00 67.50 84 ASN A O 1
#

Radius of gyration: 19.53 Å; chains: 1; bounding box: 31×26×77 Å

Sequence (84 aa):
MEHPDFKTWLKLKKIDPKSFASAEMERFMELKKLFDQVHPNSFTAQKLFIINEIRRKYPFQEELEKPVQRKPMVKPKIVKPKTN